Protein AF-A0A957BQT6-F1 (afdb_monomer_lite)

Foldseek 3Di:
DVVVVVLVCLQVVLLVVLVVLVVCCVPVNCVVNLVSLLVLLVVLLVLVLVVDWDPPDVVDIDRCSVSRSLVSNLSNLVVCCVPVHDVRSVVSVVSSVVSLVVVVVVLVVVLCCLVVPDPVDDDDDPPNPPNSDDPVSVCVSVVVVVVSVVSNVVVVCVVVVCCVVPVCPVVVVD

Secondary structure (DSSP, 8-state):
-HHHHHHHHHHHHHHHHHHHHHHTHHHH-SHHHHHHHHHHHHHHHHHHHTT--EEEETTEEE-HIIIIIHHHHHHHHHHHHHHHHHHHHHHHHHHHHHHHHHHHHHHHHHHHHHHT--TT----STTTTS-SS-HHHHHHHHHHHHHHHHHHHHHHHHHHHHHHH-TTSGGG--

Structure (mmCIF, N/CA/C/O backbone):
data_AF-A0A957BQT6-F1
#
_entry.id   AF-A0A957BQT6-F1
#
loop_
_atom_site.group_PDB
_atom_site.id
_atom_site.type_symbol
_atom_site.label_atom_id
_atom_site.label_alt_id
_atom_site.label_comp_id
_atom_site.label_asym_id
_atom_site.label_entity_id
_atom_site.label_seq_id
_atom_site.pdbx_PDB_ins_code
_atom_site.Cartn_x
_atom_site.Cartn_y
_atom_site.Cartn_z
_atom_site.occupancy
_atom_site.B_iso_or_equiv
_atom_site.auth_seq_id
_atom_site.auth_comp_id
_atom_site.auth_asym_id
_atom_site.auth_atom_id
_atom_site.pdbx_PDB_model_num
ATOM 1 N N . MET A 1 1 ? 0.617 -28.322 -4.550 1.00 73.31 1 MET A N 1
ATOM 2 C CA . MET A 1 1 ? -0.014 -27.001 -4.306 1.00 73.31 1 MET A CA 1
ATOM 3 C C . MET A 1 1 ? 0.869 -26.115 -3.415 1.00 73.31 1 MET A C 1
ATOM 5 O O . MET A 1 1 ? 0.407 -25.571 -2.421 1.00 73.31 1 MET A O 1
ATOM 9 N N . LEU A 1 2 ? 2.157 -25.972 -3.745 1.00 85.88 2 LEU A N 1
ATOM 10 C CA . LEU A 1 2 ? 3.117 -25.269 -2.883 1.00 85.88 2 LEU A CA 1
ATOM 11 C C . LEU A 1 2 ? 2.997 -23.739 -3.003 1.00 85.88 2 LEU A C 1
ATOM 13 O O . LEU A 1 2 ? 3.101 -23.040 -2.004 1.00 85.88 2 LEU A O 1
ATOM 17 N N . SER A 1 3 ? 2.673 -23.229 -4.195 1.00 82.19 3 SER A N 1
ATOM 18 C CA . SER A 1 3 ? 2.382 -21.809 -4.447 1.00 82.19 3 SER A CA 1
ATOM 19 C C . SER A 1 3 ? 1.197 -21.289 -3.628 1.00 82.19 3 SER A C 1
ATOM 21 O O . SER A 1 3 ? 1.284 -20.217 -3.038 1.00 82.19 3 SER A O 1
ATOM 23 N N . LEU A 1 4 ? 0.115 -22.068 -3.531 1.00 84.62 4 LEU A N 1
ATOM 24 C CA . LEU A 1 4 ? -1.048 -21.725 -2.707 1.00 84.62 4 LEU A CA 1
ATOM 25 C C . LEU A 1 4 ? -0.699 -21.695 -1.212 1.00 84.62 4 LEU A C 1
ATOM 27 O O . LEU A 1 4 ? -1.141 -20.807 -0.492 1.00 84.62 4 LEU A O 1
ATOM 31 N N . LEU A 1 5 ? 0.137 -22.625 -0.746 1.00 88.94 5 LEU A N 1
ATOM 32 C CA . LEU A 1 5 ? 0.624 -22.620 0.633 1.00 88.94 5 LEU A CA 1
ATOM 33 C C . LEU A 1 5 ? 1.490 -21.383 0.920 1.00 88.94 5 LEU A C 1
ATOM 35 O O . LEU A 1 5 ? 1.295 -20.735 1.944 1.00 88.94 5 LEU A O 1
ATOM 39 N N . VAL A 1 6 ? 2.384 -21.008 -0.001 1.00 88.94 6 VAL A N 1
ATOM 40 C CA . VAL A 1 6 ? 3.168 -19.763 0.096 1.00 88.94 6 VAL A CA 1
ATOM 41 C C . VAL A 1 6 ? 2.248 -18.544 0.141 1.00 88.94 6 VAL A C 1
ATOM 43 O O . VAL A 1 6 ? 2.434 -17.685 0.995 1.00 88.94 6 VAL A O 1
ATOM 46 N N . PHE A 1 7 ? 1.229 -18.495 -0.718 1.00 86.50 7 PHE A N 1
ATOM 47 C CA . PHE A 1 7 ? 0.238 -17.419 -0.742 1.00 86.50 7 PHE A CA 1
ATOM 48 C C . PHE A 1 7 ? -0.487 -17.272 0.604 1.00 86.50 7 PHE A C 1
ATOM 50 O O . PHE A 1 7 ? -0.558 -16.174 1.156 1.00 86.50 7 PHE A O 1
ATOM 57 N N . VAL A 1 8 ? -0.971 -18.381 1.170 1.00 89.56 8 VAL A N 1
ATOM 58 C CA . VAL A 1 8 ? -1.644 -18.387 2.475 1.00 89.56 8 VAL A CA 1
ATOM 59 C C . VAL A 1 8 ? -0.693 -17.911 3.574 1.00 89.56 8 VAL A C 1
ATOM 61 O O . VAL A 1 8 ? -1.038 -17.001 4.326 1.00 89.56 8 VAL A O 1
ATOM 64 N N . ILE A 1 9 ? 0.523 -18.464 3.638 1.00 93.62 9 ILE A N 1
ATOM 65 C CA . ILE A 1 9 ? 1.536 -18.051 4.620 1.00 93.62 9 ILE A CA 1
ATOM 66 C C . ILE A 1 9 ? 1.839 -16.558 4.490 1.00 93.62 9 ILE A C 1
ATOM 68 O O . ILE A 1 9 ? 1.927 -15.870 5.502 1.00 93.62 9 ILE A O 1
ATOM 72 N N . GLN A 1 10 ? 1.963 -16.043 3.268 1.00 91.75 10 GLN A N 1
ATOM 73 C CA . GLN A 1 10 ? 2.265 -14.639 3.019 1.00 91.75 10 GLN A CA 1
ATOM 74 C C . GLN A 1 10 ? 1.166 -13.713 3.555 1.00 91.75 10 GLN A C 1
ATOM 76 O O . GLN A 1 10 ? 1.484 -12.720 4.208 1.00 91.75 10 GLN A O 1
ATOM 81 N N . ILE A 1 11 ? -0.111 -14.049 3.336 1.00 91.31 11 ILE A N 1
ATOM 82 C CA . ILE A 1 11 ? -1.241 -13.280 3.877 1.00 91.31 11 ILE A CA 1
ATOM 83 C C . ILE A 1 11 ? -1.207 -13.273 5.403 1.00 91.31 11 ILE A C 1
ATOM 85 O O . ILE A 1 11 ? -1.293 -12.207 6.010 1.00 91.31 11 ILE A O 1
ATOM 89 N N . PHE A 1 12 ? -1.053 -14.440 6.033 1.00 94.06 12 PHE A N 1
ATOM 90 C CA . PHE A 1 12 ? -1.018 -14.522 7.493 1.00 94.06 12 PHE A CA 1
ATOM 91 C C . PHE A 1 12 ? 0.183 -13.783 8.077 1.00 94.06 12 PHE A C 1
ATOM 93 O O . PHE A 1 12 ? 0.034 -13.058 9.055 1.00 94.06 12 PHE A O 1
ATOM 100 N N . LEU A 1 13 ? 1.357 -13.916 7.462 1.00 95.62 13 LEU A N 1
ATOM 101 C CA . LEU A 1 13 ? 2.582 -13.280 7.932 1.00 95.62 13 LEU A CA 1
ATOM 102 C C . LEU A 1 13 ? 2.506 -11.756 7.803 1.00 95.62 13 LEU A C 1
ATOM 104 O O . LEU A 1 13 ? 2.805 -11.053 8.764 1.00 95.62 13 LEU A O 1
ATOM 108 N N . PHE A 1 14 ? 2.061 -11.231 6.659 1.00 96.06 14 PHE A N 1
ATOM 109 C CA . PHE A 1 14 ? 1.911 -9.785 6.473 1.00 96.06 14 PHE A CA 1
ATOM 110 C C . PHE A 1 14 ? 0.753 -9.208 7.287 1.00 96.0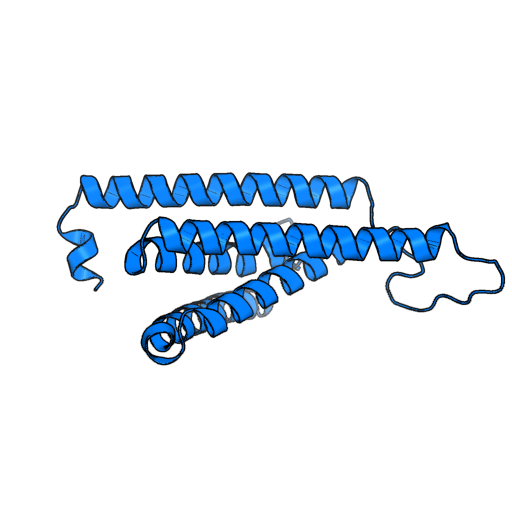6 14 PHE A C 1
ATOM 112 O O . PHE A 1 14 ? 0.882 -8.102 7.802 1.00 96.06 14 PHE A O 1
ATOM 119 N N . GLY A 1 15 ? -0.340 -9.952 7.462 1.00 94.19 15 GLY A N 1
ATOM 120 C CA . GLY A 1 15 ? -1.446 -9.559 8.334 1.00 94.19 15 GLY A CA 1
ATOM 121 C C . GLY A 1 15 ? -1.029 -9.503 9.802 1.00 94.19 15 GLY A C 1
ATOM 122 O O . GLY A 1 15 ? -1.257 -8.497 10.469 1.00 94.19 15 GLY A O 1
ATOM 123 N N . ALA A 1 16 ? -0.346 -10.538 10.294 1.00 95.06 16 ALA A N 1
ATOM 124 C CA . ALA A 1 16 ? 0.182 -10.565 11.654 1.00 95.06 16 ALA A CA 1
ATOM 125 C C . ALA A 1 16 ? 1.212 -9.451 11.881 1.00 95.06 16 ALA A C 1
ATOM 127 O O . ALA A 1 16 ? 1.151 -8.759 12.895 1.00 95.06 16 ALA A O 1
ATOM 128 N N . LEU A 1 17 ? 2.112 -9.223 10.918 1.00 96.44 17 LEU A N 1
ATOM 129 C CA . LEU A 1 17 ? 3.088 -8.138 10.987 1.00 96.44 17 LEU A CA 1
ATOM 130 C C . LEU A 1 17 ? 2.410 -6.762 10.991 1.00 96.44 17 LEU A C 1
ATOM 132 O O . LEU A 1 17 ? 2.786 -5.905 11.783 1.00 96.44 17 LEU A O 1
ATOM 136 N N . ALA A 1 18 ? 1.390 -6.554 10.157 1.00 95.00 18 ALA A N 1
ATOM 137 C CA . ALA A 1 18 ? 0.610 -5.322 10.134 1.00 95.00 18 ALA A CA 1
ATOM 138 C C . ALA A 1 18 ? -0.034 -5.025 11.496 1.00 95.00 18 ALA A C 1
ATOM 140 O O . ALA A 1 18 ? 0.082 -3.911 12.006 1.00 95.00 18 ALA A O 1
ATOM 141 N N . LEU A 1 19 ? -0.675 -6.027 12.103 1.00 93.94 19 LEU A N 1
ATOM 142 C CA . LEU A 1 19 ? -1.290 -5.898 13.424 1.00 93.94 19 LEU A CA 1
ATOM 143 C C . LEU A 1 19 ? -0.244 -5.672 14.518 1.00 93.94 19 LEU A C 1
ATOM 145 O O . LEU A 1 19 ? -0.436 -4.814 15.373 1.00 93.94 19 LEU A O 1
ATOM 149 N N . TYR A 1 20 ? 0.887 -6.376 14.458 1.00 94.81 20 TYR A N 1
ATOM 150 C CA . TYR A 1 20 ? 2.002 -6.180 15.381 1.00 94.81 20 TYR A CA 1
ATOM 151 C C . TYR A 1 20 ? 2.566 -4.753 15.304 1.00 94.81 20 TYR A C 1
ATOM 153 O O . TYR A 1 20 ? 2.726 -4.094 16.329 1.00 94.81 20 TYR A O 1
ATOM 161 N N . LEU A 1 21 ? 2.817 -4.239 14.096 1.00 94.50 21 LEU A N 1
ATOM 162 C CA . LEU A 1 21 ? 3.299 -2.870 13.894 1.00 94.50 21 LEU A CA 1
ATOM 163 C C . LEU A 1 21 ? 2.265 -1.827 14.324 1.00 94.50 21 LEU A C 1
ATOM 165 O O . LEU A 1 21 ? 2.640 -0.772 14.830 1.00 94.50 21 LEU A O 1
ATOM 169 N N . HIS A 1 22 ? 0.973 -2.114 14.149 1.00 93.25 22 HIS A N 1
ATOM 170 C CA . HIS A 1 22 ? -0.081 -1.262 14.680 1.00 93.25 22 HIS A CA 1
ATOM 171 C C . HIS A 1 22 ? -0.108 -1.273 16.209 1.00 93.25 22 HIS A C 1
ATOM 173 O O . HIS A 1 22 ? -0.190 -0.210 16.810 1.00 93.25 22 HIS A O 1
ATOM 179 N N . HIS A 1 23 ? 0.026 -2.430 16.853 1.00 91.25 23 HIS A N 1
ATOM 180 C CA . HIS A 1 23 ? 0.102 -2.503 18.312 1.00 91.25 23 HIS A CA 1
ATOM 181 C C . HIS A 1 23 ? 1.301 -1.708 18.851 1.00 91.25 23 HIS A C 1
ATOM 183 O O . HIS A 1 23 ? 1.174 -0.930 19.790 1.00 91.25 23 HIS A O 1
ATOM 189 N N . GLN A 1 24 ? 2.447 -1.786 18.171 1.00 92.25 24 GLN A N 1
ATOM 190 C CA . GLN A 1 24 ? 3.624 -0.988 18.521 1.00 92.25 24 GLN A CA 1
ATOM 191 C C . GLN A 1 24 ? 3.472 0.516 18.254 1.00 92.25 24 GLN A C 1
ATOM 193 O O . GLN A 1 24 ? 4.332 1.303 18.665 1.00 92.25 24 GLN A O 1
ATOM 198 N N . SER A 1 25 ? 2.389 0.944 17.598 1.00 89.25 25 SER A N 1
ATOM 199 C CA . SER A 1 25 ? 2.144 2.364 17.348 1.00 89.25 25 SER A CA 1
ATOM 200 C C . SER A 1 25 ? 1.851 3.162 18.619 1.00 89.25 25 SER A C 1
ATOM 202 O O . SER A 1 25 ? 2.050 4.374 18.618 1.00 89.25 25 SER A O 1
ATOM 204 N N . GLU A 1 26 ? 1.484 2.497 19.717 1.00 86.00 26 GLU A N 1
ATOM 205 C CA . GLU A 1 26 ? 1.364 3.120 21.041 1.00 86.00 26 GLU A CA 1
ATOM 206 C C . GLU A 1 26 ? 2.709 3.668 21.546 1.00 86.00 26 GLU A C 1
ATOM 208 O O . GLU A 1 26 ? 2.751 4.719 22.183 1.00 86.00 26 GLU A O 1
ATOM 213 N N . ASN A 1 27 ? 3.817 3.000 21.206 1.00 88.75 27 ASN A N 1
ATOM 214 C CA . ASN A 1 27 ? 5.159 3.352 21.676 1.00 88.75 27 ASN A CA 1
ATOM 215 C C . ASN A 1 27 ? 5.928 4.238 20.686 1.00 88.75 27 ASN A C 1
ATOM 217 O O . ASN A 1 27 ? 6.658 5.140 21.090 1.00 88.75 27 ASN A O 1
ATOM 221 N N . TYR A 1 28 ? 5.782 3.978 19.383 1.00 89.38 28 TYR A N 1
ATOM 222 C CA . TYR A 1 28 ? 6.590 4.614 18.330 1.00 89.38 28 TYR A CA 1
ATOM 223 C C . TYR A 1 28 ? 5.778 5.508 17.381 1.00 89.38 28 TYR A C 1
ATOM 225 O O . TYR A 1 28 ? 6.319 6.052 16.414 1.00 89.38 28 TYR A O 1
ATOM 233 N N . GLY A 1 29 ? 4.476 5.659 17.629 1.00 89.69 29 GLY A N 1
ATOM 234 C CA . GLY A 1 29 ? 3.548 6.287 16.695 1.00 89.69 29 GLY A CA 1
ATOM 235 C C . GLY A 1 29 ? 3.283 5.422 15.458 1.00 89.69 29 GLY A C 1
ATOM 236 O O . GLY A 1 29 ? 3.785 4.312 15.307 1.00 89.69 29 GLY A O 1
ATOM 237 N N . LEU A 1 30 ? 2.491 5.941 14.519 1.00 89.25 30 LEU A N 1
ATOM 238 C CA . LEU A 1 30 ? 2.088 5.201 13.312 1.00 89.25 30 LEU A CA 1
ATOM 239 C C . LEU A 1 30 ? 3.184 5.094 12.241 1.00 89.25 30 LEU A C 1
ATOM 241 O O . LEU A 1 30 ? 2.976 4.429 11.228 1.00 89.25 30 LEU A O 1
ATOM 245 N N . ALA A 1 31 ? 4.343 5.727 12.434 1.00 90.56 31 ALA A N 1
ATOM 246 C CA . ALA A 1 31 ? 5.396 5.783 11.422 1.00 90.56 31 ALA A CA 1
ATOM 247 C C . ALA A 1 31 ? 5.881 4.396 10.944 1.00 90.56 31 ALA A C 1
ATOM 249 O O . ALA A 1 31 ? 5.945 4.210 9.727 1.00 90.56 31 ALA A O 1
ATOM 250 N N . PRO A 1 32 ? 6.143 3.395 11.815 1.00 91.88 32 PRO A N 1
ATOM 251 C CA . PRO A 1 32 ? 6.556 2.061 11.365 1.00 91.88 32 PRO A CA 1
ATOM 252 C C . PRO A 1 32 ? 5.492 1.373 10.504 1.00 91.88 32 PRO A C 1
ATOM 254 O O . PRO A 1 32 ? 5.808 0.765 9.483 1.00 91.88 32 PRO A O 1
ATOM 257 N N . LEU A 1 33 ? 4.220 1.515 10.884 1.00 92.75 33 LEU A N 1
ATOM 258 C CA . LEU A 1 33 ? 3.096 0.967 10.132 1.00 92.75 33 LEU A CA 1
ATOM 259 C C . LEU A 1 33 ? 2.961 1.650 8.766 1.00 92.75 33 LEU A C 1
ATOM 261 O O . LEU A 1 33 ? 2.818 0.971 7.755 1.00 92.75 33 LEU A O 1
ATOM 265 N N . LEU A 1 34 ? 3.055 2.982 8.717 1.00 91.00 34 LEU A N 1
ATOM 266 C CA . LEU A 1 34 ? 2.992 3.741 7.465 1.00 91.00 34 LEU A CA 1
ATOM 267 C C . LEU A 1 34 ? 4.174 3.422 6.541 1.00 91.00 34 LEU A C 1
ATOM 269 O O . LEU A 1 34 ? 3.982 3.314 5.333 1.00 91.00 34 LEU A O 1
ATOM 273 N N . PHE A 1 35 ? 5.371 3.215 7.094 1.00 92.88 35 PHE A N 1
ATOM 274 C CA . PHE A 1 35 ? 6.532 2.771 6.326 1.00 92.88 35 PHE A CA 1
ATOM 275 C C . PHE A 1 35 ? 6.316 1.373 5.737 1.00 92.88 35 PHE A C 1
ATOM 277 O O . PHE A 1 35 ? 6.578 1.149 4.556 1.00 92.88 35 PHE A O 1
ATOM 284 N N . PHE A 1 36 ? 5.777 0.443 6.529 1.00 94.31 36 PHE A N 1
ATOM 285 C CA . PHE A 1 36 ? 5.432 -0.893 6.050 1.00 94.31 36 PHE A CA 1
ATOM 286 C C . PHE A 1 36 ? 4.397 -0.844 4.921 1.00 94.31 36 PHE A C 1
ATOM 288 O O . PHE A 1 36 ? 4.608 -1.437 3.865 1.00 94.31 36 PHE A O 1
ATOM 295 N N . VAL A 1 37 ? 3.325 -0.069 5.099 1.00 91.56 37 VAL A N 1
ATOM 296 C CA . VAL A 1 37 ? 2.312 0.172 4.065 1.00 91.56 37 VAL A CA 1
ATOM 297 C C . VAL A 1 37 ? 2.939 0.747 2.792 1.00 91.56 37 VAL A C 1
ATOM 299 O O . VAL A 1 37 ? 2.624 0.286 1.697 1.00 91.56 37 VAL A O 1
ATOM 302 N N . ALA A 1 38 ? 3.855 1.710 2.916 1.00 89.94 38 ALA A N 1
ATOM 303 C CA . ALA A 1 38 ? 4.557 2.277 1.769 1.00 89.94 38 ALA A CA 1
ATOM 304 C C . ALA A 1 38 ? 5.410 1.237 1.030 1.00 89.94 38 ALA A C 1
ATOM 306 O O . ALA A 1 38 ? 5.409 1.198 -0.201 1.00 89.94 38 ALA A O 1
ATOM 307 N N . GLY A 1 39 ? 6.070 0.341 1.767 1.00 91.44 39 GLY A N 1
ATOM 308 C CA . GLY A 1 39 ? 6.772 -0.807 1.197 1.00 91.44 39 GLY A CA 1
ATOM 309 C C . GLY A 1 39 ? 5.840 -1.750 0.430 1.00 91.44 39 GLY A C 1
ATOM 310 O O . GLY A 1 39 ? 6.170 -2.160 -0.683 1.00 91.44 39 GLY A O 1
ATOM 311 N N . LEU A 1 40 ? 4.652 -2.049 0.973 1.00 91.62 40 LEU A N 1
ATOM 312 C CA . LEU A 1 40 ? 3.644 -2.867 0.284 1.00 91.62 40 LEU A CA 1
ATOM 313 C C . LEU A 1 40 ? 3.151 -2.197 -1.006 1.00 91.62 40 LEU A C 1
ATOM 315 O O . LEU A 1 40 ? 3.009 -2.878 -2.018 1.00 91.62 40 LEU A O 1
ATOM 319 N N . MET A 1 41 ? 2.941 -0.879 -0.995 1.00 86.88 41 MET A N 1
ATOM 320 C CA . MET A 1 41 ? 2.555 -0.102 -2.182 1.00 86.88 41 MET A CA 1
ATOM 321 C C . MET A 1 41 ? 3.636 -0.117 -3.267 1.00 86.88 41 MET A C 1
ATOM 323 O O . MET A 1 41 ? 3.336 -0.315 -4.446 1.00 86.88 41 MET A O 1
ATOM 327 N N . GLY A 1 42 ? 4.903 0.048 -2.878 1.00 84.69 42 GLY A N 1
ATOM 328 C CA . GLY A 1 42 ? 6.033 -0.059 -3.800 1.00 84.69 42 GLY A CA 1
ATOM 329 C C . GLY A 1 42 ? 6.134 -1.455 -4.417 1.00 84.69 42 GLY A C 1
ATOM 330 O O . GLY A 1 42 ? 6.236 -1.589 -5.636 1.00 84.69 42 GLY A O 1
ATOM 331 N N . ALA A 1 43 ? 6.028 -2.501 -3.591 1.00 87.50 43 ALA A N 1
ATOM 332 C CA . ALA A 1 43 ? 6.029 -3.886 -4.056 1.00 87.50 43 ALA A CA 1
ATOM 333 C C . ALA A 1 43 ? 4.858 -4.178 -5.007 1.00 87.50 43 ALA A C 1
ATOM 335 O O . ALA A 1 43 ? 5.064 -4.797 -6.050 1.00 87.50 43 ALA A O 1
ATOM 336 N N . LEU A 1 44 ? 3.653 -3.694 -4.687 1.00 85.88 44 LEU A N 1
ATOM 337 C CA . LEU A 1 44 ? 2.471 -3.819 -5.539 1.00 85.88 44 LEU A CA 1
ATOM 338 C C . LEU A 1 44 ? 2.735 -3.231 -6.927 1.00 85.88 44 LEU A C 1
ATOM 340 O O . LEU A 1 44 ? 2.540 -3.922 -7.921 1.00 85.88 44 LEU A O 1
ATOM 344 N N . ASN A 1 45 ? 3.251 -2.004 -7.004 1.00 79.62 45 ASN A N 1
ATOM 345 C CA . ASN A 1 45 ? 3.531 -1.348 -8.281 1.00 79.62 45 ASN A CA 1
ATOM 346 C C . ASN A 1 45 ? 4.602 -2.088 -9.107 1.00 79.62 45 ASN A C 1
ATOM 348 O O . ASN A 1 45 ? 4.451 -2.236 -10.319 1.00 79.62 45 ASN A O 1
ATOM 352 N N . ILE A 1 46 ? 5.651 -2.618 -8.466 1.00 80.25 46 ILE A N 1
ATOM 353 C CA . ILE A 1 46 ? 6.671 -3.439 -9.146 1.00 80.25 46 ILE A CA 1
ATOM 354 C C . ILE A 1 46 ? 6.052 -4.726 -9.709 1.00 80.25 46 ILE A C 1
ATOM 356 O O . ILE A 1 46 ? 6.315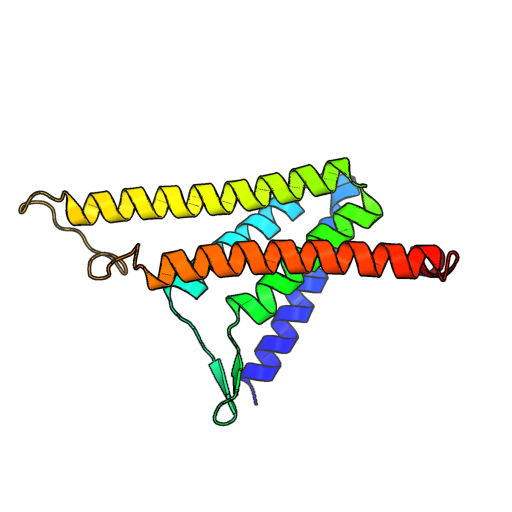 -5.096 -10.850 1.00 80.25 46 ILE A O 1
ATOM 360 N N . ILE A 1 47 ? 5.215 -5.410 -8.930 1.00 80.00 47 ILE A N 1
ATOM 361 C CA . ILE A 1 47 ? 4.571 -6.666 -9.339 1.00 80.00 47 ILE A CA 1
ATOM 362 C C . ILE A 1 47 ? 3.607 -6.440 -10.508 1.00 80.00 47 ILE A C 1
ATOM 364 O O . ILE A 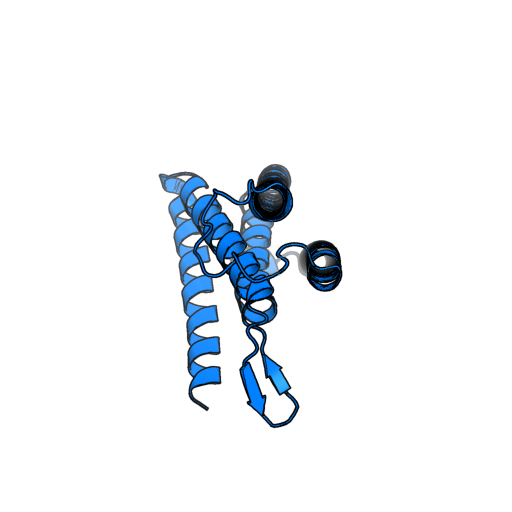1 47 ? 3.569 -7.254 -11.433 1.00 80.00 47 ILE A O 1
ATOM 368 N N . GLU A 1 48 ? 2.869 -5.327 -10.499 1.00 75.56 48 GLU A N 1
ATOM 369 C CA . GLU A 1 48 ? 2.003 -4.925 -11.612 1.00 75.56 48 GLU A CA 1
ATOM 370 C C . GLU A 1 48 ? 2.815 -4.657 -12.889 1.00 75.56 48 GLU A C 1
ATOM 372 O O . GLU A 1 48 ? 2.458 -5.160 -13.954 1.00 75.56 48 GLU A O 1
ATOM 377 N N . LEU A 1 49 ? 3.958 -3.964 -12.790 1.00 72.44 49 LEU A N 1
ATOM 378 C CA . LEU A 1 49 ? 4.870 -3.756 -13.927 1.00 72.44 49 LEU A CA 1
ATOM 379 C C . LEU A 1 49 ? 5.400 -5.075 -14.506 1.00 72.44 49 LEU A C 1
ATOM 381 O O . LEU A 1 49 ? 5.599 -5.197 -15.715 1.00 72.44 49 LEU A O 1
ATOM 385 N N . LEU A 1 50 ? 5.622 -6.077 -13.654 1.00 74.19 50 LEU A N 1
ATOM 386 C CA . LEU A 1 50 ? 6.094 -7.396 -14.070 1.00 74.19 50 LEU A CA 1
ATOM 387 C C . LEU A 1 50 ? 4.985 -8.289 -14.638 1.00 74.19 50 LEU A C 1
ATOM 389 O O . LEU A 1 50 ? 5.297 -9.350 -15.173 1.00 74.19 50 LEU A O 1
ATOM 393 N N . THR A 1 51 ? 3.713 -7.873 -14.551 1.00 73.25 51 THR A N 1
ATOM 394 C CA . THR A 1 51 ? 2.545 -8.691 -14.933 1.00 73.25 51 THR A CA 1
ATOM 395 C C . THR A 1 51 ? 2.609 -10.091 -14.306 1.00 73.25 51 THR A C 1
ATOM 397 O O . THR A 1 51 ? 2.315 -11.104 -14.938 1.00 73.25 51 THR A O 1
ATOM 400 N N . PHE A 1 52 ? 3.081 -10.155 -13.059 1.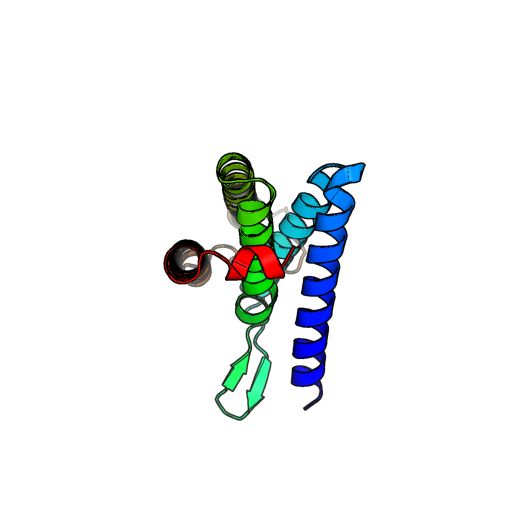00 75.00 52 PHE A N 1
ATOM 401 C CA . PHE A 1 52 ? 3.395 -11.418 -12.409 1.00 75.00 52 PHE A CA 1
ATOM 402 C C . PHE A 1 52 ? 2.109 -12.125 -11.964 1.00 75.00 52 PHE A C 1
ATOM 404 O O . PHE A 1 52 ? 1.471 -11.729 -10.985 1.00 75.00 52 PHE A O 1
ATOM 411 N N . ASN A 1 53 ? 1.746 -13.177 -12.696 1.00 79.50 53 ASN A N 1
ATOM 412 C CA . ASN A 1 53 ? 0.584 -14.021 -12.440 1.00 79.50 53 ASN A CA 1
ATOM 413 C C . ASN A 1 53 ? 1.040 -15.444 -12.107 1.00 79.50 53 ASN A C 1
ATOM 415 O O . ASN A 1 53 ? 2.004 -15.949 -12.681 1.00 79.50 53 ASN A O 1
ATOM 419 N N . ILE A 1 54 ? 0.342 -16.081 -11.171 1.00 82.19 54 ILE A N 1
ATOM 420 C CA . ILE A 1 54 ? 0.580 -17.464 -10.765 1.00 82.19 54 ILE A CA 1
ATOM 421 C C . ILE A 1 54 ? -0.662 -18.273 -11.130 1.00 82.19 54 ILE A C 1
ATOM 423 O O . ILE A 1 54 ? -1.694 -18.132 -10.478 1.00 82.19 54 ILE A O 1
ATOM 427 N N . GLU A 1 55 ? -0.549 -19.152 -12.120 1.00 84.75 55 GLU A N 1
ATOM 428 C CA . GLU A 1 55 ? -1.605 -20.112 -12.442 1.00 84.75 55 GLU A CA 1
ATOM 429 C C . GLU A 1 55 ? -1.582 -21.249 -11.405 1.00 84.75 55 GLU A C 1
ATOM 431 O O . GLU A 1 55 ? -0.577 -21.946 -11.238 1.00 84.75 55 GLU A O 1
ATOM 436 N N . ILE A 1 56 ? -2.665 -21.409 -10.638 1.00 82.25 56 ILE A N 1
ATOM 437 C CA . ILE A 1 56 ? -2.755 -22.435 -9.577 1.00 82.25 56 ILE A CA 1
ATOM 438 C C . ILE A 1 56 ? -3.534 -23.658 -10.062 1.00 82.25 56 ILE A C 1
ATOM 440 O O . ILE A 1 56 ? -3.242 -24.784 -9.655 1.00 82.25 56 ILE A O 1
ATOM 444 N N . LEU A 1 57 ? -4.514 -23.431 -10.933 1.00 82.50 57 LEU A N 1
ATOM 445 C CA . LEU A 1 57 ? -5.268 -24.438 -11.670 1.00 82.50 57 LEU A CA 1
ATOM 446 C C . LEU A 1 57 ? -5.491 -23.924 -13.099 1.00 82.50 57 LEU A C 1
ATOM 448 O O . LEU A 1 57 ? -5.458 -22.709 -13.284 1.00 82.50 57 LEU A O 1
ATOM 452 N N . PRO A 1 58 ? -5.786 -24.807 -14.072 1.00 84.38 58 PRO A N 1
ATOM 453 C CA . PRO A 1 58 ? -6.097 -24.393 -15.437 1.00 84.38 58 PRO A CA 1
ATOM 454 C C . PRO A 1 58 ? -7.175 -23.300 -15.469 1.00 84.38 58 PRO A C 1
ATOM 456 O O . PRO A 1 58 ? -8.319 -23.543 -15.079 1.00 84.38 58 PRO A O 1
ATOM 459 N N . GLY A 1 59 ? -6.797 -22.095 -15.903 1.00 82.31 59 GLY A N 1
ATOM 460 C CA . GLY A 1 59 ? -7.690 -20.931 -15.983 1.00 82.31 59 GLY A CA 1
ATOM 461 C C . GLY A 1 59 ? -7.981 -20.206 -14.659 1.00 82.31 59 GLY A C 1
ATOM 462 O O . GLY A 1 59 ? -8.850 -19.334 -14.634 1.00 82.31 59 GLY A O 1
ATOM 463 N N . ILE A 1 60 ? -7.283 -20.540 -13.566 1.00 80.62 60 ILE A N 1
ATOM 464 C CA . ILE A 1 60 ? -7.353 -19.829 -12.280 1.00 80.62 60 ILE A CA 1
ATOM 465 C C . ILE A 1 60 ? -5.996 -19.196 -11.976 1.00 80.62 60 ILE A C 1
ATOM 467 O O . ILE A 1 60 ? -5.083 -19.849 -11.453 1.00 80.62 60 ILE A O 1
ATOM 471 N N . ASP A 1 61 ? -5.917 -17.893 -12.233 1.00 83.06 61 ASP A N 1
ATOM 472 C CA . ASP A 1 61 ? -4.737 -17.080 -11.966 1.00 83.06 61 ASP A CA 1
ATOM 473 C C . ASP A 1 61 ? -4.863 -16.323 -10.647 1.00 83.06 61 ASP A C 1
ATOM 475 O O . ASP A 1 61 ? -5.828 -15.596 -10.398 1.00 83.06 61 ASP A O 1
ATOM 479 N N . ILE A 1 62 ? -3.834 -16.434 -9.812 1.00 80.12 62 ILE A N 1
ATOM 480 C CA . ILE A 1 62 ? -3.635 -15.556 -8.666 1.00 80.12 62 ILE A CA 1
ATOM 481 C C . ILE A 1 62 ? -2.615 -14.494 -9.037 1.00 80.12 62 ILE A C 1
ATOM 483 O O . ILE A 1 62 ? -1.474 -14.786 -9.391 1.00 80.12 62 ILE A O 1
ATOM 487 N N . ARG A 1 63 ? -3.020 -13.236 -8.871 1.00 81.69 63 ARG A N 1
ATOM 488 C CA . ARG A 1 63 ? -2.135 -12.077 -8.986 1.00 81.69 63 ARG A CA 1
ATOM 489 C C . ARG A 1 63 ? -1.740 -11.598 -7.589 1.00 81.69 63 ARG A C 1
ATOM 491 O O . ARG A 1 63 ? -2.590 -10.996 -6.927 1.00 81.69 63 ARG A O 1
ATOM 498 N N . PRO A 1 64 ? -0.504 -11.837 -7.108 1.00 77.06 64 PRO A N 1
ATOM 499 C CA . PRO A 1 64 ? -0.110 -11.487 -5.742 1.00 77.06 64 PRO A CA 1
ATOM 500 C C . PRO A 1 64 ? -0.356 -10.015 -5.400 1.00 77.06 64 PRO A C 1
ATOM 502 O O . PRO A 1 64 ? -0.817 -9.727 -4.300 1.00 77.06 64 PRO A O 1
ATOM 505 N N . GLY A 1 65 ? -0.149 -9.108 -6.368 1.00 76.50 65 GLY A N 1
ATOM 506 C CA . GLY A 1 65 ? -0.474 -7.678 -6.275 1.00 76.50 65 GLY A CA 1
ATOM 507 C C . GLY A 1 65 ? -1.873 -7.427 -5.703 1.00 76.50 65 GLY A C 1
ATOM 508 O O . GLY A 1 65 ? -2.026 -6.897 -4.603 1.00 76.50 65 GLY A O 1
ATOM 509 N N . GLY A 1 66 ? -2.898 -7.881 -6.427 1.00 75.81 66 GLY A N 1
ATOM 510 C CA . GLY A 1 66 ? -4.299 -7.688 -6.049 1.00 75.81 66 GLY A CA 1
ATOM 511 C C . GLY A 1 66 ? -4.805 -8.604 -4.931 1.00 75.81 66 GLY A C 1
ATOM 512 O O . GLY A 1 66 ? -5.718 -8.218 -4.210 1.00 75.81 66 GLY A O 1
ATOM 513 N N . HIS A 1 67 ? -4.229 -9.797 -4.763 1.00 84.31 67 HIS A N 1
ATOM 514 C CA . HIS A 1 67 ? -4.779 -10.818 -3.859 1.00 84.31 67 HIS A CA 1
ATOM 515 C C . HIS A 1 67 ? -4.064 -10.916 -2.503 1.00 84.31 67 HIS A C 1
ATOM 517 O O . HIS A 1 67 ? -4.621 -11.499 -1.579 1.00 84.31 67 HIS A O 1
ATOM 523 N N . VAL A 1 68 ? -2.859 -10.352 -2.364 1.00 86.62 68 VAL A N 1
ATOM 524 C CA . VAL A 1 68 ? -2.121 -10.298 -1.089 1.00 86.62 68 VAL A CA 1
ATOM 525 C C . VAL A 1 68 ? -2.018 -8.861 -0.600 1.00 86.62 68 VAL A C 1
ATOM 527 O O . VAL A 1 68 ? -2.531 -8.533 0.464 1.00 86.62 68 VAL A O 1
ATOM 530 N N . TYR A 1 69 ? -1.382 -7.980 -1.373 1.00 88.38 69 TYR A N 1
ATOM 531 C CA . TYR A 1 69 ? -1.018 -6.648 -0.883 1.00 88.38 69 TYR A CA 1
ATOM 532 C C . TYR A 1 69 ? -2.239 -5.758 -0.661 1.00 88.38 69 TYR A C 1
ATOM 534 O O . TYR A 1 69 ? -2.344 -5.136 0.394 1.00 88.38 69 TYR A O 1
ATOM 542 N N . VAL A 1 70 ? -3.189 -5.739 -1.604 1.00 86.38 70 VAL A N 1
ATOM 543 C CA . VAL A 1 70 ? -4.415 -4.935 -1.470 1.00 86.38 70 VAL A CA 1
ATOM 544 C C . VAL A 1 70 ? -5.201 -5.306 -0.201 1.00 86.38 70 VAL A C 1
ATOM 546 O O . VAL A 1 70 ? -5.448 -4.400 0.595 1.00 86.38 70 VAL A O 1
ATOM 549 N N . PRO A 1 71 ? -5.539 -6.584 0.076 1.00 88.44 71 PRO A N 1
ATOM 550 C CA . PRO A 1 71 ? -6.190 -6.961 1.332 1.00 88.44 71 PRO A CA 1
ATOM 551 C C . PRO A 1 71 ? -5.444 -6.519 2.594 1.00 88.44 71 PRO A C 1
ATOM 553 O O . PRO A 1 71 ? -6.079 -6.041 3.530 1.00 88.44 71 PRO A O 1
ATOM 556 N N . ILE A 1 72 ? -4.110 -6.625 2.626 1.00 92.38 72 ILE A N 1
ATOM 557 C CA . ILE A 1 72 ? -3.318 -6.195 3.789 1.00 92.38 72 ILE A CA 1
ATOM 558 C C . ILE A 1 72 ? -3.347 -4.671 3.956 1.00 92.38 72 ILE A C 1
ATOM 560 O O . ILE A 1 72 ? -3.494 -4.181 5.073 1.00 92.38 72 ILE A O 1
ATOM 564 N N . ILE A 1 73 ? -3.266 -3.904 2.867 1.00 91.44 73 ILE A N 1
ATOM 565 C CA . ILE A 1 73 ? -3.386 -2.441 2.924 1.00 91.44 73 ILE A CA 1
ATOM 566 C C . ILE A 1 73 ? -4.782 -2.047 3.427 1.00 91.44 73 ILE A C 1
ATOM 568 O O . ILE A 1 73 ? -4.899 -1.193 4.306 1.00 91.44 73 ILE A O 1
ATOM 572 N N . LEU A 1 74 ? -5.838 -2.698 2.927 1.00 90.06 74 LEU A N 1
ATOM 573 C CA . LEU A 1 74 ? -7.214 -2.468 3.376 1.00 90.06 74 LEU A CA 1
ATOM 574 C C . LEU A 1 74 ? -7.393 -2.813 4.859 1.00 90.06 74 LEU A C 1
ATOM 576 O O . LEU A 1 74 ? -8.024 -2.042 5.580 1.00 90.06 74 LEU A O 1
ATOM 580 N N . LEU A 1 75 ? -6.806 -3.923 5.322 1.00 91.31 75 LEU A N 1
ATOM 581 C CA . LEU A 1 75 ? -6.774 -4.298 6.736 1.00 91.31 75 LEU A CA 1
ATOM 582 C C . LEU A 1 75 ? -6.139 -3.184 7.570 1.00 91.31 75 LEU A C 1
ATOM 584 O O . LEU A 1 75 ? -6.717 -2.767 8.565 1.00 91.31 75 LEU A O 1
ATOM 588 N N . ILE A 1 76 ? -4.987 -2.660 7.149 1.00 92.44 76 ILE A N 1
ATOM 589 C CA . ILE A 1 76 ? -4.287 -1.600 7.881 1.00 92.44 76 ILE A CA 1
ATOM 590 C C . ILE A 1 76 ? -5.126 -0.322 7.948 1.00 92.44 76 ILE A C 1
ATOM 592 O O . ILE A 1 76 ? -5.282 0.249 9.027 1.00 92.44 76 ILE A O 1
ATOM 596 N N . VAL A 1 77 ? -5.694 0.120 6.822 1.00 91.06 77 VAL A N 1
ATOM 597 C CA . VAL A 1 77 ? -6.537 1.324 6.794 1.00 91.06 77 VAL A CA 1
ATOM 598 C C . VAL A 1 77 ? -7.777 1.141 7.666 1.00 91.06 77 VAL A C 1
ATOM 600 O O . VAL A 1 77 ? -8.141 2.060 8.400 1.00 91.06 77 VAL A O 1
ATOM 603 N N . LEU A 1 78 ? -8.400 -0.040 7.633 1.00 90.50 78 LEU A N 1
ATOM 604 C CA . LEU A 1 78 ? -9.540 -0.359 8.486 1.00 90.50 78 LEU A CA 1
ATOM 605 C C . LEU A 1 78 ? -9.153 -0.338 9.967 1.00 90.50 78 LEU A C 1
ATOM 607 O O . LEU A 1 78 ? -9.837 0.303 10.759 1.00 90.50 78 LEU A O 1
ATOM 611 N N . THR A 1 79 ? -8.047 -0.976 10.340 1.00 90.88 79 THR A N 1
ATOM 612 C CA . THR A 1 79 ? -7.551 -0.979 11.719 1.00 90.88 79 THR A CA 1
ATOM 613 C C . THR A 1 79 ? -7.319 0.448 12.211 1.00 90.88 79 THR A C 1
ATOM 615 O O . THR A 1 79 ? -7.863 0.830 13.242 1.00 90.88 79 THR A O 1
ATOM 618 N N . VAL A 1 80 ? -6.619 1.281 11.432 1.00 90.88 80 VAL A N 1
ATOM 619 C CA . VAL A 1 80 ? -6.393 2.698 11.767 1.00 90.88 80 VAL A CA 1
ATOM 620 C C . VAL A 1 80 ? -7.712 3.473 11.867 1.00 90.88 80 VAL A C 1
ATOM 622 O O . VAL A 1 80 ? -7.868 4.308 12.755 1.00 90.88 80 VAL A O 1
ATOM 625 N N . TYR A 1 81 ? -8.678 3.203 10.988 1.00 89.44 81 TYR A N 1
ATOM 626 C CA . TYR A 1 81 ? -10.002 3.824 11.039 1.00 89.44 81 TYR A CA 1
ATOM 627 C C . TYR A 1 81 ? -10.752 3.490 12.329 1.00 89.44 81 TYR A C 1
ATOM 629 O O . TYR A 1 81 ? -11.354 4.379 12.935 1.00 89.44 81 TYR A O 1
ATOM 637 N N . ILE A 1 82 ? -10.710 2.225 12.746 1.00 88.25 82 ILE A N 1
ATOM 638 C CA . ILE A 1 82 ? -11.415 1.732 13.929 1.00 88.25 82 ILE A CA 1
ATOM 639 C C . ILE A 1 82 ? -10.765 2.260 15.209 1.00 88.25 82 ILE A C 1
ATOM 641 O O . ILE A 1 82 ? -11.476 2.763 16.077 1.00 88.25 82 ILE A O 1
ATOM 645 N N . THR A 1 83 ? -9.438 2.170 15.323 1.00 88.62 83 THR A N 1
ATOM 646 C CA . THR A 1 83 ? -8.717 2.465 16.572 1.00 88.62 83 THR A CA 1
ATOM 647 C C . THR A 1 83 ? -8.353 3.939 16.717 1.00 88.62 83 THR A C 1
ATOM 649 O O . THR A 1 83 ? -8.438 4.497 17.805 1.00 88.62 83 THR A O 1
ATOM 652 N N . SER A 1 84 ? -7.968 4.593 15.619 1.00 87.00 84 SER A N 1
ATOM 653 C CA . SER A 1 84 ? -7.425 5.961 15.617 1.00 87.00 84 SER A CA 1
ATOM 654 C C . SER A 1 84 ? -8.380 6.994 15.007 1.00 87.00 84 SER A C 1
ATOM 656 O O . SER A 1 84 ? -8.062 8.186 14.945 1.00 87.00 84 SER A O 1
ATOM 658 N N . GLY A 1 85 ? -9.549 6.551 14.540 1.00 86.75 85 GLY A N 1
ATOM 659 C CA . GLY A 1 85 ? -10.617 7.392 14.019 1.00 86.75 85 GLY A CA 1
ATOM 660 C C . GLY A 1 85 ? -10.429 7.881 12.578 1.00 86.75 85 GLY A C 1
ATOM 661 O O . GLY A 1 85 ? -9.424 7.663 11.896 1.00 86.75 85 GLY A O 1
ATOM 662 N N . THR A 1 86 ? -11.441 8.608 12.104 1.00 87.81 86 THR A N 1
ATOM 663 C CA . THR A 1 86 ? -11.571 9.069 10.710 1.00 87.81 86 THR A CA 1
ATOM 664 C C . THR A 1 86 ? -10.454 10.004 10.260 1.00 87.81 86 THR A C 1
ATOM 666 O O . THR A 1 86 ? -10.023 9.922 9.110 1.00 87.81 86 THR A O 1
ATOM 669 N N . ARG A 1 87 ? -9.988 10.911 11.128 1.00 88.25 87 ARG A N 1
ATOM 670 C CA . ARG A 1 87 ? -8.947 11.890 10.773 1.00 88.25 87 ARG A CA 1
ATOM 671 C C . ARG A 1 87 ? -7.644 11.188 10.404 1.00 88.25 87 ARG A C 1
ATOM 673 O O . ARG A 1 87 ? -7.079 11.471 9.352 1.00 88.25 87 ARG A O 1
ATOM 680 N N . THR A 1 88 ? -7.207 10.265 11.250 1.00 88.12 88 THR A N 1
ATOM 681 C CA . THR A 1 88 ? -5.963 9.518 11.066 1.00 88.12 88 THR A CA 1
ATOM 682 C C . THR A 1 88 ? -6.047 8.621 9.837 1.00 88.12 88 THR A C 1
ATOM 684 O O . THR A 1 88 ? -5.164 8.676 8.987 1.00 88.12 88 THR A O 1
ATOM 687 N N . ALA A 1 89 ? -7.162 7.906 9.656 1.00 88.31 89 ALA A N 1
ATOM 688 C CA . ALA A 1 89 ? -7.382 7.090 8.463 1.00 88.31 89 ALA A CA 1
ATOM 689 C C . ALA A 1 89 ? -7.351 7.906 7.158 1.00 88.31 89 ALA A C 1
ATOM 691 O O . ALA A 1 89 ? -6.764 7.466 6.173 1.00 88.31 89 ALA A O 1
ATOM 692 N N . ARG A 1 90 ? -7.920 9.122 7.140 1.00 87.00 90 ARG A N 1
ATOM 693 C CA . ARG A 1 90 ? -7.838 10.017 5.970 1.00 87.00 90 ARG A CA 1
ATOM 694 C C . ARG A 1 90 ? -6.401 10.412 5.643 1.00 87.00 90 ARG A C 1
ATOM 696 O O . ARG A 1 90 ? -6.056 10.458 4.468 1.00 87.00 90 ARG A O 1
ATOM 703 N N . ILE A 1 91 ? -5.575 10.676 6.655 1.00 87.75 91 ILE A N 1
ATOM 704 C CA . ILE A 1 91 ? -4.151 10.983 6.460 1.00 87.75 91 ILE A CA 1
ATOM 705 C C . ILE A 1 91 ? -3.422 9.759 5.897 1.00 87.75 91 ILE A C 1
ATOM 707 O O . ILE A 1 91 ? -2.661 9.903 4.945 1.00 87.75 91 ILE A O 1
ATOM 711 N N . THR A 1 92 ? -3.697 8.557 6.413 1.00 88.38 92 THR A N 1
ATOM 712 C CA . THR A 1 92 ? -3.142 7.307 5.874 1.00 88.38 92 THR A CA 1
ATOM 713 C C . THR A 1 92 ? -3.508 7.120 4.402 1.00 88.38 92 THR A C 1
ATOM 715 O O . THR A 1 92 ? -2.628 6.868 3.586 1.00 88.38 92 THR A O 1
ATOM 718 N N . ILE A 1 93 ? -4.780 7.305 4.038 1.00 87.19 93 ILE A N 1
ATOM 719 C CA . ILE A 1 93 ? -5.247 7.200 2.646 1.00 87.19 93 ILE A CA 1
ATOM 720 C C . ILE A 1 93 ? -4.603 8.274 1.760 1.00 87.19 93 ILE A C 1
ATOM 722 O O . ILE A 1 93 ? -4.162 7.974 0.656 1.00 87.19 93 ILE A O 1
ATOM 726 N N . ALA A 1 94 ? -4.507 9.519 2.230 1.00 86.00 94 ALA A N 1
ATOM 727 C CA . ALA A 1 94 ? -3.827 10.576 1.486 1.00 86.00 94 ALA A CA 1
ATOM 728 C C . ALA A 1 94 ? -2.339 10.250 1.269 1.00 86.00 94 ALA A C 1
ATOM 730 O O . ALA A 1 94 ? -1.813 10.486 0.185 1.00 86.00 94 ALA A O 1
ATOM 731 N N . GLY A 1 95 ? -1.679 9.653 2.268 1.00 87.31 95 GLY A N 1
ATOM 732 C CA . GLY A 1 95 ? -0.310 9.152 2.153 1.00 87.31 95 GLY A CA 1
ATOM 733 C C . GLY A 1 95 ? -0.176 8.043 1.110 1.00 87.31 95 GLY A C 1
ATOM 734 O O . GLY A 1 95 ? 0.732 8.097 0.287 1.00 87.31 95 GLY A O 1
ATOM 735 N N . LEU A 1 96 ? -1.112 7.089 1.088 1.00 86.12 96 LEU A N 1
ATOM 736 C CA . LEU A 1 96 ? -1.183 6.034 0.071 1.00 86.12 96 LEU A CA 1
ATOM 737 C C . LEU A 1 96 ? -1.290 6.601 -1.347 1.00 86.12 96 LEU A C 1
ATOM 739 O O . LEU A 1 96 ? -0.501 6.240 -2.215 1.00 86.12 96 LEU A O 1
ATOM 743 N N . ILE A 1 97 ? -2.214 7.542 -1.556 1.00 84.25 97 ILE A N 1
ATOM 744 C CA . ILE A 1 97 ? -2.374 8.237 -2.840 1.00 84.25 97 ILE A CA 1
ATOM 745 C C . ILE A 1 97 ? -1.088 8.989 -3.203 1.00 84.25 97 ILE A C 1
ATOM 747 O O . ILE A 1 97 ? -0.648 8.946 -4.348 1.00 84.25 97 ILE A O 1
ATOM 751 N N . GLY A 1 98 ? -0.457 9.652 -2.230 1.00 86.31 98 GLY A N 1
ATOM 752 C CA . GLY A 1 98 ? 0.816 10.341 -2.429 1.00 86.31 98 GLY A CA 1
ATOM 753 C C . GLY A 1 98 ? 1.934 9.408 -2.902 1.00 86.31 98 GLY A C 1
ATOM 754 O O . GLY A 1 98 ? 2.719 9.797 -3.763 1.00 86.31 98 GLY A O 1
ATOM 755 N N . ILE A 1 99 ? 1.982 8.172 -2.397 1.00 86.88 99 ILE A N 1
ATOM 756 C CA . ILE A 1 99 ? 2.955 7.156 -2.821 1.00 86.88 99 ILE A CA 1
ATOM 757 C C . ILE A 1 99 ? 2.694 6.712 -4.262 1.00 86.88 99 ILE A C 1
ATOM 759 O O . ILE A 1 99 ? 3.640 6.649 -5.042 1.00 86.88 99 ILE A O 1
ATOM 763 N N . ASP A 1 100 ? 1.440 6.469 -4.647 1.00 82.75 100 ASP A N 1
ATOM 764 C CA . ASP A 1 100 ? 1.111 6.133 -6.039 1.00 82.75 100 ASP A CA 1
ATOM 765 C C . ASP A 1 100 ? 1.474 7.273 -6.996 1.00 82.75 100 ASP A C 1
ATOM 767 O O . ASP A 1 100 ? 2.120 7.050 -8.019 1.00 82.75 100 ASP A O 1
ATOM 771 N N . VAL A 1 101 ? 1.133 8.516 -6.642 1.00 86.06 101 VAL A N 1
ATOM 772 C CA . VAL A 1 101 ? 1.502 9.703 -7.429 1.00 86.06 101 VAL A CA 1
ATOM 773 C C . VAL A 1 101 ? 3.021 9.829 -7.545 1.00 86.06 101 VAL A C 1
ATOM 775 O O . VAL A 1 101 ? 3.529 10.132 -8.627 1.00 86.06 101 VAL A O 1
ATOM 778 N N . LEU A 1 102 ? 3.761 9.568 -6.464 1.00 88.88 102 LEU A N 1
ATOM 779 C CA . LEU A 1 102 ? 5.220 9.570 -6.476 1.00 88.88 102 LEU A CA 1
ATOM 780 C C . LEU A 1 102 ? 5.772 8.492 -7.417 1.00 88.88 102 LEU A C 1
ATOM 782 O O . LEU A 1 102 ? 6.647 8.791 -8.225 1.00 88.88 102 LEU A O 1
ATOM 786 N N . ILE A 1 103 ? 5.247 7.267 -7.360 1.00 84.81 103 ILE A N 1
ATOM 787 C CA . ILE A 1 103 ? 5.671 6.162 -8.232 1.00 84.81 103 ILE A CA 1
ATOM 788 C C . ILE A 1 103 ? 5.395 6.496 -9.699 1.00 84.81 103 ILE A C 1
ATOM 790 O O . ILE A 1 103 ? 6.291 6.363 -10.529 1.00 84.81 103 ILE A O 1
ATOM 794 N N . VAL A 1 104 ? 4.198 6.991 -10.022 1.00 83.50 104 VAL A N 1
ATOM 795 C CA . VAL A 1 104 ? 3.853 7.431 -11.384 1.00 83.50 104 VAL A CA 1
ATOM 796 C C . VAL A 1 104 ? 4.789 8.545 -11.847 1.00 83.50 104 VAL A C 1
ATOM 798 O O . VAL A 1 104 ? 5.264 8.511 -12.980 1.00 83.50 104 VAL A O 1
ATOM 801 N N . SER A 1 105 ? 5.110 9.497 -10.969 1.00 89.00 105 SER A N 1
ATOM 802 C CA . SER A 1 105 ? 6.055 10.575 -11.275 1.00 89.00 105 SER A CA 1
ATOM 803 C C . SER A 1 105 ? 7.456 10.029 -11.568 1.00 89.00 105 SER A C 1
ATOM 805 O O . SER A 1 105 ? 8.071 10.418 -12.557 1.00 89.00 105 SER A O 1
ATOM 807 N N . ILE A 1 106 ? 7.954 9.085 -10.761 1.00 88.88 106 ILE A N 1
ATOM 808 C CA . ILE A 1 106 ? 9.250 8.426 -10.987 1.00 88.88 106 ILE A CA 1
ATOM 809 C C . ILE A 1 106 ? 9.252 7.692 -12.333 1.00 88.88 106 ILE A C 1
ATOM 811 O O . ILE A 1 106 ? 10.181 7.860 -13.120 1.00 88.88 106 ILE A O 1
ATOM 815 N N . LEU A 1 107 ? 8.207 6.913 -12.625 1.00 84.44 107 LEU A N 1
ATOM 816 C CA . LEU A 1 107 ? 8.083 6.180 -13.887 1.00 84.44 107 LEU A CA 1
ATOM 817 C C . LEU A 1 107 ? 8.012 7.118 -15.095 1.00 84.44 107 LEU A C 1
ATOM 819 O O . LEU A 1 107 ? 8.597 6.812 -16.131 1.00 84.44 107 LEU A O 1
ATOM 823 N N . LEU A 1 108 ? 7.356 8.271 -14.955 1.00 86.94 108 LEU A N 1
ATOM 824 C CA . LEU A 1 108 ? 7.333 9.309 -15.981 1.00 86.94 108 LEU A CA 1
ATOM 825 C C . LEU A 1 108 ? 8.738 9.834 -16.278 1.00 86.94 108 LEU A C 1
ATOM 827 O O . LEU A 1 108 ? 9.142 9.846 -17.438 1.00 86.94 108 LEU A O 1
ATOM 831 N N . PHE A 1 109 ? 9.505 10.212 -15.253 1.00 88.62 109 PHE A N 1
ATOM 832 C CA . PHE A 1 109 ? 10.879 10.676 -15.456 1.00 88.62 109 PHE A CA 1
ATOM 833 C C . PHE A 1 109 ? 11.780 9.588 -16.049 1.00 88.62 109 PHE A C 1
ATOM 835 O O . PHE A 1 109 ? 12.581 9.882 -16.933 1.00 88.62 109 PHE A O 1
ATOM 842 N N . LEU A 1 110 ? 11.620 8.326 -15.638 1.00 86.69 110 LEU A N 1
ATOM 843 C CA . LEU A 1 110 ? 12.336 7.203 -16.249 1.00 86.69 110 LEU A CA 1
ATOM 844 C C . LEU A 1 110 ? 11.971 7.014 -17.729 1.00 86.69 110 LEU A C 1
ATOM 846 O O . LEU A 1 110 ? 12.869 6.802 -18.541 1.00 86.69 110 LEU A O 1
ATOM 850 N N . SER A 1 111 ? 10.692 7.144 -18.097 1.00 83.75 111 SER A N 1
ATOM 851 C CA . SER A 1 111 ? 10.258 7.106 -19.503 1.00 83.75 111 SER A CA 1
ATOM 852 C C . SER A 1 111 ? 10.903 8.234 -20.307 1.00 83.75 111 SER A C 1
ATOM 854 O O . SER A 1 111 ? 11.452 7.992 -21.378 1.00 83.75 111 SER A O 1
ATOM 856 N N . LEU A 1 112 ? 10.927 9.452 -19.754 1.00 87.06 112 LEU A N 1
ATOM 857 C CA . LEU A 1 112 ? 11.560 10.606 -20.394 1.00 87.06 112 LEU A CA 1
ATOM 858 C C . LEU A 1 112 ? 13.066 10.406 -20.597 1.00 87.06 112 LEU A C 1
ATOM 860 O O . LEU A 1 112 ? 13.576 10.775 -21.651 1.00 87.06 112 LEU A O 1
ATOM 864 N N . TYR A 1 113 ? 13.777 9.790 -19.645 1.00 86.44 113 TYR A N 1
ATOM 865 C CA . TYR A 1 113 ? 15.192 9.452 -19.834 1.00 86.44 113 TYR A CA 1
ATOM 866 C C . TYR A 1 113 ? 15.413 8.486 -21.000 1.00 86.44 113 TYR A C 1
ATOM 868 O O . TYR A 1 113 ? 16.411 8.617 -21.702 1.00 86.44 113 TYR A O 1
ATOM 876 N N . VAL A 1 114 ? 14.506 7.530 -21.219 1.00 83.81 114 VAL A N 1
ATOM 877 C CA . VAL A 1 114 ? 14.603 6.573 -22.332 1.00 83.81 114 VAL A CA 1
ATOM 878 C C . VAL A 1 114 ? 14.259 7.233 -23.668 1.00 83.81 114 VAL A C 1
ATOM 880 O O . VAL A 1 114 ? 14.955 7.003 -24.656 1.00 83.81 114 VAL A O 1
ATOM 883 N N . GLU A 1 115 ? 13.214 8.060 -23.702 1.00 83.69 115 GLU A N 1
ATOM 884 C CA . GLU A 1 115 ? 12.698 8.687 -24.925 1.00 83.69 115 GLU A CA 1
ATOM 885 C C . GLU A 1 115 ? 13.555 9.860 -25.415 1.00 83.69 115 GLU A C 1
ATOM 887 O O . GLU A 1 115 ? 13.762 10.007 -26.618 1.00 83.69 115 GLU A O 1
ATOM 892 N N . LEU A 1 116 ? 14.079 10.681 -24.501 1.00 86.81 116 LEU A N 1
ATOM 893 C CA . LEU A 1 116 ? 14.857 11.887 -24.816 1.00 86.81 116 LEU A CA 1
ATOM 894 C C . LEU A 1 116 ? 16.373 11.645 -24.795 1.00 86.81 116 LEU A C 1
ATOM 896 O O . LEU A 1 116 ? 17.152 12.595 -24.690 1.00 86.81 116 LEU A O 1
ATOM 900 N N . ARG A 1 117 ? 16.812 10.382 -24.851 1.00 83.06 117 ARG A N 1
ATOM 901 C CA . ARG A 1 117 ? 18.236 10.045 -24.768 1.00 83.06 117 ARG A CA 1
ATOM 902 C C . ARG A 1 117 ? 19.011 10.543 -25.986 1.00 83.06 117 ARG A C 1
ATOM 904 O O . ARG A 1 117 ? 18.591 10.365 -27.129 1.00 83.06 117 ARG A O 1
ATOM 911 N N . ASP A 1 118 ? 20.196 11.085 -25.729 1.00 86.75 118 ASP A N 1
ATOM 912 C CA . ASP A 1 118 ? 21.197 11.305 -26.770 1.00 86.75 118 ASP A CA 1
ATOM 913 C C . ASP A 1 118 ? 21.710 9.937 -27.272 1.00 86.75 118 ASP A C 1
ATOM 915 O O . ASP A 1 118 ? 21.905 9.038 -26.445 1.00 86.75 118 ASP A O 1
ATOM 919 N N . PRO A 1 119 ? 21.961 9.744 -28.581 1.00 80.44 119 PRO A N 1
ATOM 920 C CA . PRO A 1 119 ? 22.595 8.538 -29.118 1.00 80.44 119 PRO A CA 1
ATOM 921 C C . PRO A 1 119 ? 23.883 8.0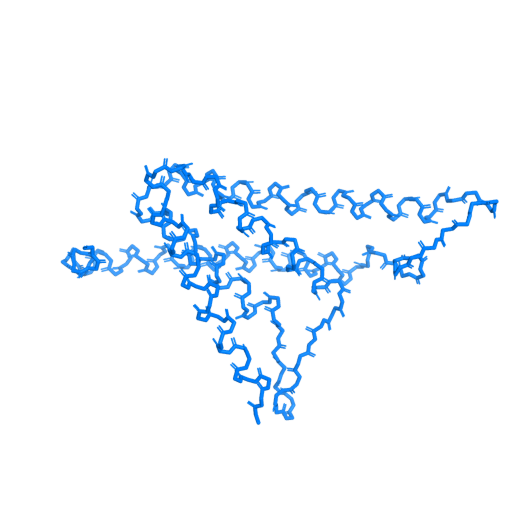94 -28.404 1.00 80.44 119 PRO A C 1
ATOM 923 O O . PRO A 1 119 ? 24.187 6.903 -28.393 1.00 80.44 119 PRO A O 1
ATOM 926 N N . ALA A 1 120 ? 24.634 9.018 -27.796 1.00 86.94 120 ALA A N 1
ATOM 927 C CA . ALA A 1 120 ? 25.831 8.707 -27.011 1.00 86.94 120 ALA A CA 1
ATOM 928 C C . ALA A 1 120 ? 25.528 8.148 -25.604 1.00 86.94 120 ALA A C 1
ATOM 930 O O . ALA A 1 120 ? 26.425 7.638 -24.930 1.00 86.94 120 ALA A O 1
ATOM 931 N N . THR A 1 121 ? 24.280 8.238 -25.138 1.00 82.88 121 THR A N 1
ATOM 932 C CA . THR A 1 121 ? 23.874 7.813 -23.794 1.00 82.88 121 THR A CA 1
ATOM 933 C C . THR A 1 121 ? 23.497 6.335 -23.782 1.00 82.88 121 THR A C 1
ATOM 935 O O . THR A 1 121 ? 22.470 5.925 -24.325 1.00 82.88 121 THR A O 1
ATOM 938 N N . ILE A 1 122 ? 24.310 5.524 -23.103 1.00 81.44 122 ILE A N 1
ATOM 939 C CA . ILE A 1 122 ? 24.043 4.096 -22.915 1.00 81.44 122 ILE A CA 1
ATOM 940 C C . ILE A 1 122 ? 23.146 3.919 -21.686 1.00 81.44 122 ILE A C 1
ATOM 942 O O . ILE A 1 122 ? 23.591 4.083 -20.552 1.00 81.44 122 ILE A O 1
ATOM 946 N N . ILE A 1 123 ? 21.883 3.557 -21.908 1.00 80.19 123 ILE A N 1
ATOM 947 C CA . ILE A 1 123 ? 20.939 3.207 -20.840 1.00 80.19 123 ILE A CA 1
ATOM 948 C C . ILE A 1 123 ? 20.939 1.688 -20.689 1.00 80.19 123 ILE A C 1
ATOM 950 O O . ILE A 1 123 ? 20.669 0.968 -21.646 1.00 80.19 123 ILE A O 1
ATOM 954 N N . GLN A 1 124 ? 21.239 1.206 -19.485 1.00 81.12 124 GLN A N 1
ATOM 955 C CA . GLN A 1 124 ? 21.210 -0.215 -19.143 1.00 81.12 124 GLN A CA 1
ATOM 956 C C . GLN A 1 124 ? 20.257 -0.439 -17.974 1.00 81.12 124 GLN A C 1
ATOM 958 O O . GLN A 1 124 ? 20.202 0.363 -17.043 1.00 81.12 124 GLN A O 1
ATOM 963 N N . GLY A 1 125 ? 19.521 -1.546 -18.005 1.00 74.88 125 GLY A N 1
ATOM 964 C CA . GLY A 1 125 ? 18.649 -1.947 -16.910 1.00 74.88 125 GLY A CA 1
ATOM 965 C C . GLY A 1 125 ? 17.395 -2.657 -17.392 1.00 74.88 125 GLY A C 1
ATOM 966 O O . GLY A 1 125 ? 17.056 -2.635 -18.570 1.00 74.88 125 GLY A O 1
ATOM 967 N N . PHE A 1 126 ? 16.675 -3.252 -16.444 1.00 69.56 126 PHE A N 1
ATOM 968 C CA . PHE A 1 126 ? 15.463 -4.035 -16.704 1.00 69.56 126 PHE A CA 1
ATOM 969 C C . PHE A 1 126 ? 14.372 -3.260 -17.472 1.00 69.56 126 PHE A C 1
ATOM 971 O O . PHE A 1 126 ? 13.552 -3.846 -18.176 1.00 69.56 126 PHE A O 1
ATOM 978 N N . PHE A 1 127 ? 14.382 -1.934 -17.349 1.00 68.06 127 PHE A N 1
ATOM 979 C CA . PHE A 1 127 ? 13.403 -1.028 -17.943 1.00 68.06 127 PHE A CA 1
ATOM 980 C C . PHE A 1 127 ? 13.905 -0.289 -19.192 1.00 68.06 127 PHE A C 1
ATOM 982 O O . PHE A 1 127 ? 13.147 0.474 -19.777 1.00 68.06 127 PHE A O 1
ATOM 989 N N . ALA A 1 128 ? 15.155 -0.506 -19.615 1.00 70.00 128 ALA A N 1
ATOM 990 C CA . ALA A 1 128 ? 15.747 0.198 -20.757 1.00 70.00 128 ALA A CA 1
ATOM 991 C C . ALA A 1 128 ? 15.107 -0.197 -22.102 1.00 70.00 128 ALA A C 1
ATOM 993 O O . ALA A 1 128 ? 15.012 0.631 -23.006 1.00 70.00 128 ALA A O 1
ATOM 994 N N . ASP A 1 129 ? 14.634 -1.444 -22.199 1.00 66.38 129 ASP A N 1
ATOM 995 C CA . ASP A 1 129 ? 14.080 -2.032 -23.426 1.00 66.38 129 ASP A CA 1
ATOM 996 C C . ASP A 1 129 ? 12.546 -2.146 -23.404 1.00 66.38 129 ASP A C 1
ATOM 998 O O . ASP A 1 129 ? 11.939 -2.703 -24.319 1.00 66.38 129 ASP A O 1
ATOM 1002 N N . ARG A 1 130 ? 11.890 -1.654 -22.344 1.00 66.50 130 ARG A N 1
ATOM 1003 C CA . ARG A 1 130 ? 10.435 -1.744 -22.173 1.00 66.50 130 ARG A CA 1
ATOM 1004 C C . ARG A 1 130 ? 9.825 -0.355 -22.108 1.00 66.50 130 ARG A C 1
ATOM 1006 O O . ARG A 1 130 ? 10.287 0.497 -21.359 1.00 66.50 130 ARG A O 1
ATOM 1013 N N . SER A 1 131 ? 8.725 -0.154 -22.832 1.00 70.06 131 SER A N 1
ATOM 1014 C CA . SER A 1 131 ? 7.870 1.010 -22.600 1.00 70.06 131 SER A CA 1
ATOM 1015 C C . SER A 1 131 ? 7.307 0.917 -21.180 1.00 70.06 131 SER A C 1
ATOM 1017 O O . SER A 1 131 ? 6.562 -0.008 -20.858 1.00 70.06 131 SER A O 1
ATOM 1019 N N . LEU A 1 132 ? 7.728 1.840 -20.317 1.00 69.38 132 LEU A N 1
ATOM 1020 C CA . LEU A 1 132 ? 7.347 1.884 -18.905 1.00 69.38 132 LEU A CA 1
ATOM 1021 C C . LEU A 1 132 ? 5.896 2.335 -18.720 1.00 69.38 132 LEU A C 1
ATOM 1023 O O . LEU A 1 132 ? 5.158 1.773 -17.914 1.00 69.38 132 LEU A O 1
ATOM 1027 N N . LEU A 1 133 ? 5.476 3.325 -19.507 1.00 71.75 133 LEU A N 1
ATOM 1028 C CA . LEU A 1 133 ? 4.132 3.891 -19.487 1.00 71.75 133 LEU A CA 1
ATOM 1029 C C . LEU A 1 133 ? 3.307 3.363 -20.659 1.00 71.75 133 LEU A C 1
ATOM 1031 O O . LEU A 1 133 ? 2.945 4.091 -21.582 1.00 71.75 133 LEU A O 1
ATOM 1035 N N . THR A 1 134 ? 2.984 2.073 -20.626 1.00 75.00 134 THR A N 1
ATOM 1036 C CA . THR A 1 134 ? 2.036 1.525 -21.602 1.00 75.00 134 THR A CA 1
ATOM 1037 C C . THR A 1 134 ? 0.603 1.982 -21.291 1.00 75.00 134 THR A C 1
ATOM 1039 O O . THR A 1 134 ? 0.240 2.150 -20.121 1.00 75.00 134 THR A O 1
ATOM 1042 N N . PRO A 1 135 ? -0.281 2.099 -22.300 1.00 74.56 135 PRO A N 1
ATOM 1043 C CA . PRO A 1 135 ? -1.712 2.308 -22.064 1.00 74.56 135 PRO A CA 1
ATOM 1044 C C . PRO A 1 135 ? -2.333 1.233 -21.157 1.00 74.56 135 PRO A C 1
ATOM 1046 O O . PRO A 1 135 ? -3.262 1.517 -20.404 1.00 74.56 135 PRO A O 1
ATOM 1049 N N . GLN A 1 136 ? -1.802 0.005 -21.206 1.00 71.38 136 GLN A N 1
ATOM 1050 C CA . GLN A 1 136 ? -2.204 -1.104 -20.342 1.00 71.38 136 GLN A CA 1
ATOM 1051 C C . GLN A 1 136 ? -1.861 -0.820 -18.872 1.00 71.38 136 GLN A C 1
ATOM 1053 O O . GLN A 1 136 ? -2.716 -0.997 -18.009 1.00 71.38 136 GLN A O 1
ATOM 1058 N N . PHE A 1 137 ? -0.645 -0.334 -18.598 1.00 73.25 137 PHE A N 1
ATOM 1059 C CA . PHE A 1 137 ? -0.208 0.057 -17.258 1.00 73.25 137 PHE A CA 1
ATOM 1060 C C . PHE A 1 137 ? -1.059 1.204 -16.707 1.00 73.25 137 PHE A C 1
ATOM 1062 O O . PHE A 1 137 ? -1.592 1.089 -15.609 1.00 73.25 137 PHE A O 1
ATOM 1069 N N . LEU A 1 138 ? -1.277 2.267 -17.491 1.00 75.31 138 LEU A N 1
ATOM 1070 C CA . LEU A 1 138 ? -2.112 3.400 -17.071 1.00 75.31 138 LEU A CA 1
ATOM 1071 C C . LEU A 1 138 ? -3.556 2.974 -16.774 1.00 75.31 138 LEU A C 1
ATOM 1073 O O . LEU A 1 138 ? -4.125 3.381 -15.763 1.00 75.31 138 LEU A O 1
ATOM 1077 N N . ARG A 1 139 ? -4.141 2.106 -17.612 1.00 72.44 139 ARG A N 1
ATOM 1078 C CA . ARG A 1 139 ? -5.446 1.489 -17.323 1.00 72.44 139 ARG A CA 1
ATOM 1079 C C . ARG A 1 139 ? -5.406 0.654 -16.047 1.00 72.44 139 ARG A C 1
ATOM 1081 O O . ARG A 1 139 ? -6.350 0.723 -15.270 1.00 72.44 139 ARG A O 1
ATOM 1088 N N . GLY A 1 140 ? -4.333 -0.103 -15.832 1.00 70.94 140 GLY A N 1
ATOM 1089 C CA . GLY A 1 140 ? -4.108 -0.898 -14.628 1.00 70.94 140 GLY A CA 1
ATOM 1090 C C . GLY A 1 140 ? -4.076 -0.045 -13.362 1.00 70.94 140 GLY A C 1
ATOM 1091 O O . GLY A 1 140 ? -4.785 -0.366 -12.414 1.00 70.94 140 GLY A O 1
ATOM 1092 N N . VAL A 1 141 ? -3.340 1.070 -13.380 1.00 73.69 141 VAL A N 1
ATOM 1093 C CA . VAL A 1 141 ? -3.263 2.027 -12.266 1.00 73.69 141 VAL A CA 1
ATOM 1094 C C . VAL A 1 141 ? -4.627 2.662 -11.997 1.00 73.69 141 VAL A C 1
ATOM 1096 O O . VAL A 1 141 ? -5.100 2.649 -10.870 1.00 73.69 141 VAL A O 1
ATOM 1099 N N . VAL A 1 142 ? -5.327 3.154 -13.024 1.00 74.69 142 VAL A N 1
ATOM 1100 C CA . VAL A 1 142 ? -6.662 3.750 -12.830 1.00 74.69 142 VAL A CA 1
ATOM 1101 C C . VAL A 1 142 ? -7.657 2.718 -12.291 1.00 74.69 142 VAL A C 1
ATOM 1103 O O . VAL A 1 142 ? -8.409 3.003 -11.358 1.00 74.69 142 VAL A O 1
ATOM 1106 N N . ALA A 1 143 ? -7.658 1.505 -12.850 1.00 71.44 143 ALA A N 1
ATOM 1107 C CA . ALA A 1 143 ? -8.528 0.427 -12.399 1.00 71.44 143 ALA A CA 1
ATOM 1108 C C . ALA A 1 143 ? -8.212 0.003 -10.957 1.00 71.44 143 ALA A C 1
ATOM 1110 O O . ALA A 1 143 ? -9.142 -0.225 -10.180 1.00 71.44 143 ALA A O 1
ATOM 1111 N N . SER A 1 144 ? -6.933 -0.074 -10.574 1.00 70.56 144 SER A N 1
ATOM 1112 C CA . SER A 1 144 ? -6.523 -0.430 -9.215 1.00 70.56 144 SER A CA 1
ATOM 1113 C C . SER A 1 144 ? -6.892 0.665 -8.215 1.00 70.56 144 SER A C 1
ATOM 1115 O O . SER A 1 144 ? -7.465 0.341 -7.178 1.00 70.56 144 SER A O 1
ATOM 1117 N N . THR A 1 145 ? -6.693 1.945 -8.548 1.00 75.31 145 THR A N 1
ATOM 1118 C CA . THR A 1 145 ? -7.117 3.077 -7.711 1.00 75.31 145 THR A CA 1
ATOM 1119 C C . THR A 1 145 ? -8.633 3.090 -7.506 1.00 75.31 145 THR A C 1
ATOM 1121 O O . THR A 1 145 ? -9.101 3.222 -6.374 1.00 75.31 145 THR A O 1
ATOM 1124 N N . LEU A 1 146 ? -9.421 2.907 -8.574 1.00 76.94 146 LEU A N 1
ATOM 1125 C CA . LEU A 1 146 ? -10.886 2.857 -8.481 1.00 76.94 146 LEU A CA 1
ATOM 1126 C C . LEU A 1 146 ? -11.366 1.657 -7.662 1.00 76.94 146 LEU A C 1
ATOM 1128 O O . LEU A 1 146 ? -12.231 1.805 -6.799 1.00 76.94 146 LEU A O 1
ATOM 1132 N N . THR A 1 147 ? -10.784 0.480 -7.895 1.00 77.38 147 THR A N 1
ATOM 1133 C CA . THR A 1 147 ? -11.117 -0.738 -7.142 1.00 77.38 147 THR A CA 1
ATOM 1134 C C . THR A 1 147 ? -10.752 -0.581 -5.669 1.00 77.38 147 THR A C 1
ATOM 1136 O O . THR A 1 147 ? -11.535 -0.944 -4.797 1.00 77.38 147 THR A O 1
ATOM 1139 N N . PHE A 1 148 ? -9.599 0.016 -5.369 1.00 76.75 148 PHE A N 1
ATOM 1140 C CA . PHE A 1 148 ? -9.172 0.306 -4.005 1.00 76.75 148 PHE A CA 1
ATOM 1141 C C . PHE A 1 148 ? -10.135 1.271 -3.300 1.00 76.75 148 PHE A C 1
ATOM 1143 O O . PHE A 1 148 ? -10.560 1.002 -2.176 1.00 76.75 148 PHE A O 1
ATOM 1150 N N . ALA A 1 149 ? -10.550 2.350 -3.971 1.00 79.31 149 ALA A N 1
ATOM 1151 C CA . ALA A 1 149 ? -11.533 3.292 -3.442 1.00 79.31 149 ALA A CA 1
ATOM 1152 C C . ALA A 1 149 ? -12.895 2.624 -3.182 1.00 79.31 149 ALA A C 1
ATOM 1154 O O . ALA A 1 149 ? -13.482 2.816 -2.115 1.00 79.31 149 ALA A O 1
ATOM 1155 N N . ALA A 1 150 ? -13.372 1.799 -4.120 1.00 81.56 150 ALA A N 1
ATOM 1156 C CA . ALA A 1 150 ? -14.613 1.043 -3.975 1.00 81.56 150 ALA A CA 1
ATOM 1157 C C . ALA A 1 150 ? -14.540 0.042 -2.811 1.00 81.56 150 ALA A C 1
ATOM 1159 O O . ALA A 1 150 ? -15.454 -0.007 -1.987 1.00 81.56 150 ALA A O 1
ATOM 1160 N N . ASN A 1 151 ? -13.433 -0.695 -2.689 1.00 82.06 151 ASN A N 1
ATOM 1161 C CA . ASN A 1 151 ? -13.196 -1.622 -1.584 1.00 82.06 151 ASN A CA 1
ATOM 1162 C C . ASN A 1 151 ? -13.175 -0.894 -0.240 1.00 82.06 151 ASN A C 1
ATOM 1164 O O . ASN A 1 151 ? -13.780 -1.365 0.720 1.00 82.06 151 ASN A O 1
ATOM 1168 N N . MET A 1 152 ? -12.537 0.275 -0.164 1.00 80.50 152 MET A N 1
ATOM 1169 C CA . MET A 1 152 ? -12.526 1.060 1.068 1.00 80.50 152 MET A CA 1
ATOM 1170 C C . MET A 1 152 ? -13.909 1.561 1.453 1.00 80.50 152 MET A C 1
ATOM 1172 O O . MET A 1 152 ? -14.306 1.444 2.611 1.00 80.50 152 MET A O 1
ATOM 1176 N N . PHE A 1 153 ? -14.663 2.070 0.482 1.00 82.56 153 PHE A N 1
ATOM 1177 C CA . PHE A 1 153 ? -16.036 2.499 0.699 1.00 82.56 153 PHE A CA 1
ATOM 1178 C C . PHE A 1 153 ? -16.923 1.342 1.174 1.00 82.56 153 PHE A C 1
ATOM 1180 O O . PHE A 1 153 ? -17.629 1.479 2.174 1.00 82.56 153 PHE A O 1
ATOM 1187 N N . MET A 1 154 ? -16.831 0.183 0.515 1.00 84.44 154 MET A N 1
ATOM 1188 C CA . MET A 1 154 ? -17.568 -1.021 0.889 1.00 84.44 154 MET A CA 1
ATOM 1189 C C . MET A 1 154 ? -17.207 -1.477 2.304 1.00 84.44 154 MET A C 1
ATOM 1191 O O . MET A 1 154 ? -18.104 -1.704 3.110 1.00 84.44 154 MET A O 1
ATOM 1195 N N . ILE A 1 155 ? -15.918 -1.562 2.639 1.00 83.44 155 ILE A N 1
ATOM 1196 C CA . ILE A 1 155 ? -15.460 -1.985 3.968 1.00 83.44 155 ILE A CA 1
ATOM 1197 C C . ILE A 1 1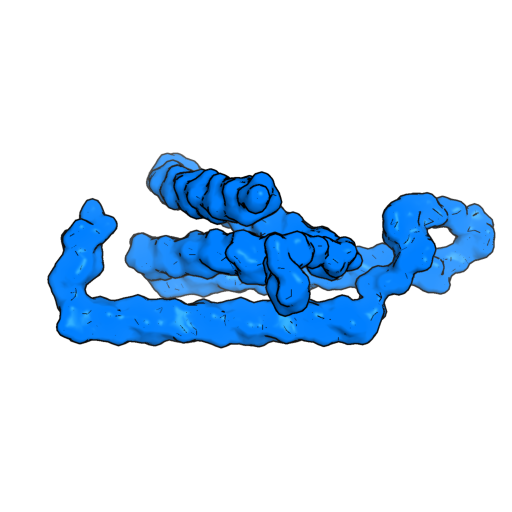55 ? -15.982 -1.042 5.058 1.00 83.44 155 ILE A C 1
ATOM 1199 O O . ILE A 1 155 ? -16.450 -1.512 6.094 1.00 83.44 155 ILE A O 1
ATOM 1203 N N . ILE A 1 156 ? -15.957 0.274 4.830 1.00 80.62 156 ILE A N 1
ATOM 1204 C CA . ILE A 1 156 ? -16.486 1.251 5.791 1.00 80.62 156 ILE A CA 1
ATOM 1205 C C . ILE A 1 156 ? -18.000 1.082 5.963 1.00 80.62 156 ILE A C 1
ATOM 1207 O O . ILE A 1 156 ? -18.476 1.086 7.098 1.00 80.62 156 ILE A O 1
ATOM 1211 N N . ILE A 1 157 ? -18.757 0.912 4.871 1.00 84.69 157 ILE A N 1
ATOM 1212 C CA . ILE A 1 157 ? -20.206 0.666 4.938 1.00 84.69 157 ILE A CA 1
ATOM 1213 C C . ILE A 1 157 ? -20.500 -0.614 5.709 1.00 84.69 157 ILE A C 1
ATOM 1215 O O . ILE A 1 157 ? -21.345 -0.598 6.598 1.00 84.69 157 ILE A O 1
ATOM 1219 N N . VAL A 1 158 ? -19.808 -1.707 5.386 1.00 86.19 158 VAL A N 1
ATOM 1220 C CA . VAL A 1 158 ? -19.994 -2.998 6.053 1.00 86.19 158 VAL A CA 1
ATOM 1221 C C . VAL A 1 158 ? -19.684 -2.863 7.539 1.00 86.19 158 VAL A C 1
ATOM 1223 O O . VAL A 1 158 ? -20.511 -3.237 8.364 1.00 86.19 158 VAL A O 1
ATOM 1226 N N . TYR A 1 159 ? -18.550 -2.257 7.895 1.00 83.56 159 TYR A N 1
ATOM 1227 C CA . TYR A 1 159 ? -18.179 -2.037 9.290 1.00 83.56 159 TYR A CA 1
ATOM 1228 C C . TYR A 1 159 ? -19.226 -1.205 10.044 1.00 83.56 159 TYR A C 1
ATOM 1230 O O . TYR A 1 159 ? -19.672 -1.603 11.120 1.00 83.56 159 TYR A O 1
ATOM 1238 N N . GLN A 1 160 ? -19.666 -0.078 9.477 1.00 82.38 160 GLN A N 1
ATOM 1239 C CA . GLN A 1 160 ? -20.673 0.773 10.115 1.00 82.38 160 GLN A CA 1
ATOM 1240 C C . GLN A 1 160 ? -22.044 0.095 10.189 1.00 82.38 160 GLN A C 1
ATOM 1242 O O . GLN A 1 160 ? -22.740 0.226 11.193 1.00 82.38 160 GLN A O 1
ATOM 1247 N N . GLY A 1 161 ? -22.421 -0.668 9.163 1.00 84.69 161 GLY A N 1
ATOM 1248 C CA . GLY A 1 161 ? -23.637 -1.472 9.152 1.00 84.69 161 GLY A CA 1
ATOM 1249 C C . GLY A 1 161 ? -23.641 -2.514 10.268 1.00 84.69 161 GLY A C 1
ATOM 1250 O O . GLY A 1 161 ? -24.600 -2.576 11.034 1.00 84.69 161 GLY A O 1
ATOM 1251 N N . VAL A 1 162 ? -22.547 -3.271 10.423 1.00 84.50 162 VAL A N 1
ATOM 1252 C CA . VAL A 1 162 ? -22.396 -4.252 11.510 1.00 84.50 162 VAL A CA 1
ATOM 1253 C C . VAL A 1 162 ? -22.410 -3.561 12.870 1.00 84.50 162 VAL A C 1
ATOM 1255 O O . VAL A 1 162 ? -23.135 -4.000 13.758 1.00 84.50 162 VAL A O 1
ATOM 1258 N N . LYS A 1 163 ? -21.676 -2.454 13.035 1.00 81.12 163 LYS A N 1
ATOM 1259 C CA . LYS A 1 163 ? -21.639 -1.696 14.292 1.00 81.12 163 LYS A CA 1
ATOM 1260 C C . LYS A 1 163 ? -23.018 -1.168 14.700 1.00 81.12 163 LYS A C 1
ATOM 1262 O O . LYS A 1 163 ? -23.352 -1.203 15.879 1.00 81.12 163 LYS A O 1
ATOM 1267 N N . ASN A 1 164 ? -23.818 -0.695 13.745 1.00 85.50 164 ASN A N 1
ATOM 1268 C CA . ASN A 1 164 ? -25.159 -0.172 14.014 1.00 85.50 164 ASN A CA 1
ATOM 1269 C C . ASN A 1 164 ? -26.186 -1.284 14.276 1.00 85.50 164 ASN A C 1
ATOM 1271 O O . ASN A 1 164 ? -27.063 -1.110 15.118 1.00 85.50 164 ASN A O 1
ATOM 1275 N N . ALA A 1 165 ? -26.086 -2.417 13.574 1.00 86.38 165 ALA A N 1
ATOM 1276 C CA . ALA A 1 165 ? -26.979 -3.561 13.759 1.00 86.38 165 ALA A CA 1
ATOM 1277 C C . ALA A 1 165 ? -26.663 -4.362 15.034 1.00 86.38 165 ALA A C 1
ATOM 1279 O O . ALA A 1 165 ? -27.572 -4.883 15.677 1.00 86.38 165 ALA A O 1
ATOM 1280 N N . PHE A 1 166 ? -25.386 -4.434 15.420 1.00 85.19 166 PHE A N 1
ATOM 1281 C CA . PHE A 1 166 ? -24.903 -5.182 16.580 1.00 85.19 166 PHE A CA 1
ATOM 1282 C C . PHE A 1 166 ? -23.969 -4.314 17.442 1.00 85.19 166 PHE A C 1
ATOM 1284 O O . PHE A 1 166 ? -22.749 -4.484 17.400 1.00 85.19 166 PHE A O 1
ATOM 1291 N N . PRO A 1 167 ? -24.517 -3.403 18.269 1.00 72.12 167 PRO A N 1
ATOM 1292 C CA . PRO A 1 167 ? -23.734 -2.414 19.018 1.00 72.12 167 PRO A CA 1
ATOM 1293 C C . PRO A 1 167 ? -22.694 -3.015 19.975 1.00 72.12 167 PRO A C 1
ATOM 1295 O O . PRO A 1 167 ? -21.673 -2.392 20.255 1.00 72.12 167 PRO A O 1
ATOM 1298 N N . THR A 1 168 ? -22.943 -4.227 20.473 1.00 71.19 168 THR A N 1
ATOM 1299 C CA . THR A 1 168 ? -22.077 -4.955 21.414 1.00 71.19 168 THR A CA 1
ATOM 1300 C C . THR A 1 168 ? -20.978 -5.777 20.744 1.00 71.19 168 THR A C 1
ATOM 1302 O O . THR A 1 168 ? -20.016 -6.140 21.412 1.00 71.19 168 THR A O 1
ATOM 1305 N N . PHE A 1 169 ? -21.071 -6.062 19.444 1.00 64.12 169 PHE A N 1
ATOM 1306 C CA . PHE A 1 169 ? -20.103 -6.911 18.738 1.00 64.12 169 PHE A CA 1
ATOM 1307 C C . PHE A 1 169 ? -18.691 -6.298 18.648 1.00 64.12 169 PHE A C 1
ATOM 1309 O O . PHE A 1 169 ? -17.719 -7.000 18.920 1.00 64.12 169 PHE A O 1
ATOM 1316 N N . PRO A 1 170 ? -18.531 -4.992 18.348 1.00 54.88 170 PRO A N 1
ATOM 1317 C CA . PRO A 1 170 ? -17.214 -4.354 18.316 1.00 54.88 170 PRO A CA 1
ATOM 1318 C C . PRO A 1 170 ? -16.542 -4.292 19.693 1.00 54.88 170 PRO A C 1
ATOM 1320 O O . PRO A 1 170 ? -15.320 -4.271 19.765 1.00 54.88 170 PRO A O 1
ATOM 1323 N N . ALA A 1 171 ? -17.326 -4.275 20.777 1.00 57.31 171 ALA A N 1
ATOM 1324 C CA . ALA A 1 171 ? -16.816 -4.216 22.147 1.00 57.31 171 ALA A CA 1
ATOM 1325 C C . ALA A 1 171 ? -16.278 -5.564 22.662 1.00 57.31 171 ALA A C 1
ATOM 1327 O O . ALA A 1 171 ? -15.646 -5.589 23.707 1.00 57.31 171 ALA A O 1
ATOM 1328 N N . MET A 1 172 ? -16.527 -6.672 21.952 1.00 50.50 172 MET A N 1
ATOM 1329 C CA . MET A 1 172 ? -15.960 -7.992 22.275 1.00 50.50 172 MET A CA 1
ATOM 1330 C C . MET A 1 172 ? -14.637 -8.279 21.545 1.00 50.50 172 MET A C 1
ATOM 1332 O O . MET A 1 172 ? -14.016 -9.306 21.800 1.00 50.50 172 MET A O 1
ATOM 1336 N N . LEU A 1 173 ? -14.240 -7.421 20.597 1.00 51.72 173 LEU A N 1
ATOM 1337 C CA . LEU A 1 173 ? -13.034 -7.574 19.768 1.00 51.72 173 LEU A CA 1
ATOM 1338 C C . LEU A 1 173 ? -11.865 -6.681 20.226 1.00 51.72 173 LEU A C 1
ATOM 1340 O O . LEU A 1 173 ? -10.805 -6.718 19.602 1.00 51.72 173 LEU A O 1
ATOM 1344 N N . VAL A 1 174 ? -12.073 -5.886 21.279 1.00 42.28 174 VAL A N 1
ATOM 1345 C CA . VAL A 1 174 ? -11.074 -5.058 21.979 1.00 42.28 174 VAL A CA 1
ATOM 1346 C C . VAL A 1 174 ? -10.879 -5.643 23.369 1.00 42.28 174 VAL A C 1
ATOM 1348 O O . VAL A 1 174 ? -9.713 -5.734 23.801 1.00 42.28 174 VAL A O 1
#

Radius of gyration: 19.04 Å; chains: 1; bounding box: 53×39×51 Å

pLDDT: mean 83.1, std 8.96, range [42.28, 96.44]

Sequence (174 aa):
MLSLLVFVIQIFLFGALALYLHHQSENYGLAPLLFFVAGLMGALNIIELLTFNIEILPGIDIRPGGHVYVPIILLIVLTVYITSGTRTARITIAGLIGIDVLIVSILLFLSLYVELRDPATIIQGFFADRSLLTPQFLRGVVASTLTFAANMFMIIIVYQGVKNAFPTFPAMLV